Protein AF-A0A6G1E5W6-F1 (afdb_monomer)

Structure (mmCIF, N/CA/C/O backbone):
data_AF-A0A6G1E5W6-F1
#
_entry.id   AF-A0A6G1E5W6-F1
#
loop_
_atom_site.group_PDB
_atom_site.id
_atom_site.type_symbol
_atom_site.label_atom_id
_atom_site.label_alt_id
_atom_site.label_comp_id
_atom_site.label_asym_id
_atom_site.label_entity_id
_atom_site.label_seq_id
_atom_site.pdbx_PDB_ins_code
_atom_site.Cartn_x
_atom_site.Cartn_y
_atom_site.Cartn_z
_atom_site.occupancy
_atom_site.B_iso_or_equiv
_atom_site.auth_seq_id
_atom_site.auth_comp_id
_atom_site.auth_asym_id
_atom_site.auth_atom_id
_atom_site.pdbx_PDB_model_num
ATOM 1 N N . MET A 1 1 ? 37.213 -10.831 -0.999 1.00 47.03 1 MET A N 1
ATOM 2 C CA . MET A 1 1 ? 36.055 -11.569 -0.446 1.00 47.03 1 MET A CA 1
ATOM 3 C C . MET A 1 1 ? 36.102 -12.967 -1.042 1.00 47.03 1 MET A C 1
ATOM 5 O O . MET A 1 1 ? 36.216 -13.057 -2.256 1.00 47.03 1 MET A O 1
ATOM 9 N N . GLY A 1 2 ? 36.181 -14.020 -0.220 1.00 51.06 2 GLY A N 1
ATOM 10 C CA . GLY A 1 2 ? 36.455 -15.394 -0.671 1.00 51.06 2 GLY A CA 1
ATOM 11 C C . GLY A 1 2 ? 35.364 -15.933 -1.596 1.00 51.06 2 GLY A C 1
ATOM 12 O O . GLY A 1 2 ? 34.297 -16.321 -1.132 1.00 51.06 2 GLY A O 1
ATOM 13 N N . GLY A 1 3 ? 35.633 -15.917 -2.902 1.00 59.91 3 GLY A N 1
AT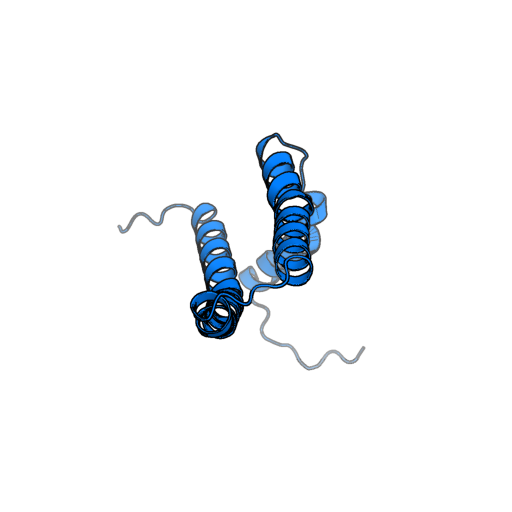OM 14 C CA . GLY A 1 3 ? 34.778 -16.472 -3.946 1.00 59.91 3 GLY A CA 1
ATOM 15 C C . GLY A 1 3 ? 35.066 -17.957 -4.115 1.00 59.91 3 GLY A C 1
ATOM 16 O O . GLY A 1 3 ? 36.067 -18.329 -4.713 1.00 59.91 3 GLY A O 1
ATOM 17 N N . GLY A 1 4 ? 34.218 -18.794 -3.528 1.00 60.62 4 GLY A N 1
ATOM 18 C CA . GLY A 1 4 ? 34.314 -20.254 -3.652 1.00 60.62 4 GLY A CA 1
ATOM 19 C C . GLY A 1 4 ? 33.013 -20.998 -3.345 1.00 60.62 4 GLY A C 1
ATOM 20 O O . GLY A 1 4 ? 32.987 -22.221 -3.367 1.00 60.62 4 GLY A O 1
ATOM 21 N N . MET A 1 5 ? 31.928 -20.273 -3.066 1.00 59.22 5 MET A N 1
ATOM 22 C CA . MET A 1 5 ? 30.576 -20.818 -2.950 1.00 59.22 5 MET A CA 1
ATOM 23 C C . MET A 1 5 ? 29.750 -20.280 -4.117 1.00 59.22 5 MET A C 1
ATOM 25 O O . MET A 1 5 ? 28.953 -19.355 -3.958 1.00 59.22 5 MET A O 1
ATOM 29 N N . GLU A 1 6 ? 29.991 -20.806 -5.316 1.00 67.75 6 GLU A N 1
ATOM 30 C CA . GLU A 1 6 ? 29.179 -20.476 -6.487 1.00 67.75 6 GLU A CA 1
ATOM 31 C C . GLU A 1 6 ? 27.804 -21.135 -6.347 1.00 67.75 6 GLU A C 1
ATOM 33 O O . GLU A 1 6 ? 27.571 -22.281 -6.724 1.00 67.75 6 GLU A O 1
ATOM 38 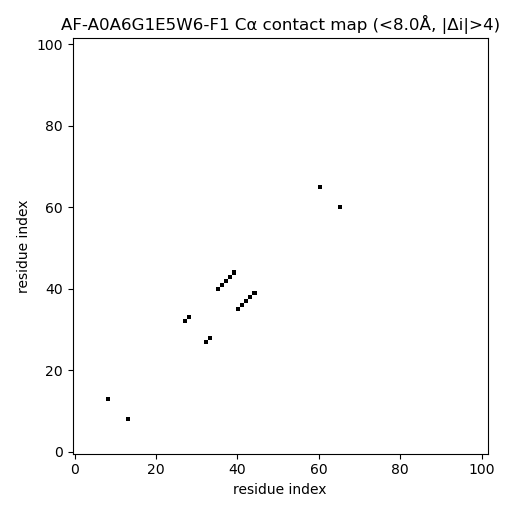N N . VAL A 1 7 ? 26.872 -20.398 -5.748 1.00 72.50 7 VAL A N 1
ATOM 39 C CA . VAL A 1 7 ? 25.446 -20.713 -5.829 1.00 72.50 7 VAL A CA 1
ATOM 40 C C . VAL A 1 7 ? 25.033 -20.579 -7.291 1.00 72.50 7 VAL A C 1
ATOM 42 O O . VAL A 1 7 ? 25.311 -19.551 -7.908 1.00 72.50 7 VAL A O 1
ATOM 45 N N . HIS A 1 8 ? 24.361 -21.596 -7.841 1.00 77.69 8 HIS A N 1
ATOM 46 C CA . HIS A 1 8 ? 23.837 -21.563 -9.208 1.00 77.69 8 HIS A CA 1
ATOM 47 C C . HIS A 1 8 ? 22.955 -20.321 -9.408 1.00 77.69 8 HIS A C 1
ATOM 49 O O . HIS A 1 8 ? 21.824 -20.251 -8.925 1.00 77.69 8 HIS A O 1
ATOM 55 N N . LYS A 1 9 ? 23.491 -19.327 -10.122 1.00 80.00 9 LYS A N 1
ATOM 56 C CA . LYS A 1 9 ? 22.818 -18.060 -10.397 1.00 80.00 9 LYS A CA 1
ATOM 57 C C . LYS A 1 9 ? 21.730 -18.278 -11.440 1.00 80.00 9 LYS A C 1
ATOM 59 O O . LYS A 1 9 ? 22.011 -18.575 -12.599 1.00 80.00 9 LYS A O 1
ATOM 64 N N . ASN A 1 10 ? 20.475 -18.131 -11.030 1.00 86.00 10 ASN A N 1
ATOM 65 C CA . ASN A 1 10 ? 19.357 -18.129 -11.961 1.00 86.00 10 ASN A CA 1
ATOM 66 C C . ASN A 1 10 ? 19.136 -16.702 -12.466 1.00 86.00 10 ASN A C 1
ATOM 68 O O . ASN A 1 10 ? 18.711 -15.837 -11.701 1.00 86.00 10 ASN A O 1
ATOM 72 N N . LYS A 1 11 ? 19.383 -16.484 -13.762 1.00 87.06 11 LYS A N 1
ATOM 73 C CA . LYS A 1 11 ? 19.207 -15.187 -14.430 1.00 87.06 11 LYS A CA 1
ATOM 74 C C . LYS A 1 11 ? 17.849 -14.545 -14.117 1.00 87.06 11 LYS A C 1
ATOM 76 O O . LYS A 1 11 ? 17.800 -13.362 -13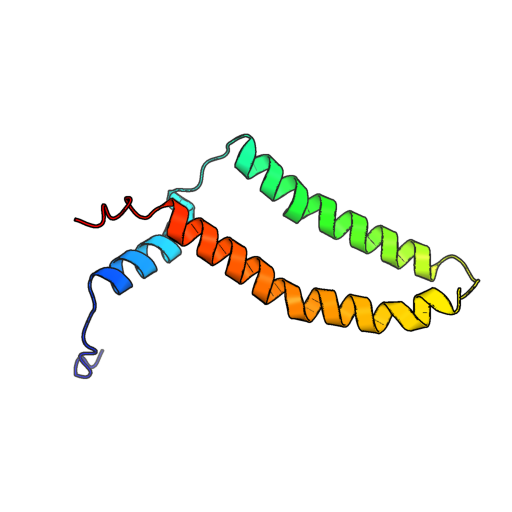.813 1.00 87.06 11 LYS A O 1
ATOM 81 N N . TRP A 1 12 ? 16.771 -15.328 -14.124 1.00 88.12 12 TRP A N 1
ATOM 82 C CA . TRP A 1 12 ? 15.415 -14.825 -13.884 1.00 88.12 12 TRP A CA 1
ATOM 83 C C . TRP A 1 12 ? 15.204 -14.351 -12.442 1.00 88.12 12 TRP A C 1
ATOM 85 O O . TRP A 1 12 ? 14.467 -13.399 -12.211 1.00 88.12 12 TRP A O 1
ATOM 95 N N . ILE A 1 13 ? 15.856 -15.006 -11.476 1.00 85.25 13 ILE A N 1
ATOM 96 C CA . ILE A 1 13 ? 15.763 -14.646 -10.054 1.00 85.25 13 ILE A CA 1
ATOM 97 C C . ILE A 1 13 ? 16.590 -13.394 -9.778 1.00 85.25 13 ILE A C 1
ATOM 99 O O . ILE A 1 13 ? 16.123 -12.505 -9.078 1.00 85.25 13 ILE A O 1
ATOM 103 N N . GLU A 1 14 ? 17.789 -13.306 -10.351 1.00 86.25 14 GLU A N 1
ATOM 104 C CA . GLU A 1 14 ? 18.663 -12.141 -10.190 1.00 86.25 14 GLU A CA 1
ATOM 105 C C . GLU A 1 14 ? 18.053 -10.892 -10.845 1.00 86.25 14 GLU A C 1
ATOM 107 O O . GLU A 1 14 ? 18.041 -9.829 -10.233 1.00 86.25 14 GLU A O 1
ATOM 112 N N . GLU A 1 15 ? 17.462 -11.015 -12.040 1.00 87.81 15 GLU A N 1
ATOM 113 C CA . GLU A 1 15 ? 16.751 -9.910 -12.701 1.00 87.81 15 GLU A CA 1
ATOM 114 C C . GLU A 1 15 ? 15.488 -9.487 -11.935 1.00 87.81 15 GLU A C 1
ATOM 116 O O . GLU A 1 15 ? 15.236 -8.292 -11.781 1.00 87.81 15 GLU A O 1
ATOM 121 N N . TRP A 1 16 ? 14.710 -10.441 -11.410 1.00 88.31 16 TRP A N 1
ATOM 122 C CA . TRP A 1 16 ? 13.540 -10.138 -10.577 1.00 88.31 16 TRP A CA 1
ATOM 123 C C . TRP A 1 16 ? 13.940 -9.468 -9.258 1.00 88.31 16 TRP A C 1
ATOM 125 O O . TRP A 1 16 ? 13.343 -8.459 -8.881 1.00 88.31 16 TRP A O 1
ATOM 135 N N . ASN A 1 17 ? 14.979 -9.970 -8.583 1.00 87.62 17 ASN A N 1
ATOM 136 C CA . ASN A 1 17 ? 15.482 -9.381 -7.345 1.00 87.62 17 ASN A CA 1
ATOM 137 C C . ASN A 1 17 ? 16.022 -7.964 -7.586 1.00 87.62 17 ASN A C 1
ATOM 139 O O . ASN A 1 17 ? 15.630 -7.027 -6.893 1.00 87.62 17 ASN A O 1
ATOM 143 N N . ALA A 1 18 ? 16.820 -7.781 -8.641 1.00 88.25 18 ALA A N 1
ATOM 144 C CA . ALA A 1 18 ? 17.309 -6.468 -9.046 1.00 88.25 18 ALA A CA 1
ATOM 145 C C . ALA A 1 18 ? 16.159 -5.510 -9.401 1.00 88.25 18 ALA A C 1
ATOM 147 O O . ALA A 1 18 ? 16.219 -4.324 -9.078 1.00 88.25 18 ALA A O 1
ATOM 148 N N . GLY A 1 19 ? 15.089 -6.002 -10.032 1.00 87.06 19 GLY A N 1
ATOM 149 C CA . GLY A 1 19 ? 13.888 -5.217 -10.315 1.00 87.06 19 GLY A CA 1
ATOM 150 C C . GLY A 1 19 ? 13.182 -4.728 -9.049 1.00 87.06 19 GLY A C 1
ATOM 151 O O . GLY A 1 19 ? 12.746 -3.580 -9.013 1.00 87.06 19 GLY A O 1
ATOM 152 N N . ARG A 1 20 ? 13.117 -5.562 -8.000 1.00 88.94 20 ARG A N 1
ATOM 153 C CA . ARG A 1 20 ? 12.518 -5.220 -6.697 1.00 88.94 20 ARG A CA 1
ATOM 154 C C . ARG A 1 20 ? 13.322 -4.183 -5.929 1.00 88.94 20 ARG A C 1
ATOM 156 O O . ARG A 1 20 ? 12.744 -3.242 -5.392 1.00 88.94 20 ARG A O 1
ATOM 163 N N . GLU A 1 21 ? 14.636 -4.355 -5.893 1.00 87.62 21 GLU A N 1
ATOM 164 C CA . GLU A 1 21 ? 15.546 -3.428 -5.215 1.00 87.62 21 GLU A CA 1
ATOM 165 C C . GLU A 1 21 ? 15.523 -2.038 -5.870 1.00 87.62 21 GLU A C 1
ATOM 167 O O . GLU A 1 21 ? 15.638 -1.029 -5.185 1.00 87.62 21 GLU A O 1
ATOM 172 N N . ASN A 1 22 ? 15.265 -1.973 -7.179 1.00 89.38 22 ASN A N 1
ATOM 173 C CA . ASN A 1 22 ? 15.252 -0.738 -7.966 1.00 89.38 22 ASN A CA 1
ATOM 174 C C . ASN A 1 22 ? 13.835 -0.211 -8.284 1.00 89.38 22 ASN A C 1
ATOM 176 O O . ASN A 1 22 ? 13.655 0.596 -9.206 1.00 89.38 22 ASN A O 1
ATOM 180 N N . LEU A 1 23 ? 12.804 -0.648 -7.547 1.00 83.81 23 LEU A N 1
ATOM 181 C CA . LEU A 1 23 ? 11.417 -0.192 -7.748 1.00 83.81 23 LEU A CA 1
ATOM 182 C C . LEU A 1 23 ? 11.257 1.323 -7.561 1.00 83.81 23 LEU A C 1
ATOM 184 O O . LEU A 1 23 ? 10.409 1.937 -8.209 1.00 83.81 23 LEU A O 1
ATOM 188 N N . GLU A 1 24 ? 12.091 1.935 -6.721 1.00 83.69 24 GLU A N 1
ATOM 189 C CA . GLU A 1 24 ? 12.093 3.376 -6.458 1.00 83.69 24 GLU A CA 1
ATOM 190 C C . GLU A 1 24 ? 12.386 4.219 -7.705 1.00 83.69 24 GLU A C 1
ATOM 192 O O . GLU A 1 24 ? 11.740 5.245 -7.914 1.00 83.69 24 GLU A O 1
ATOM 197 N N . PHE A 1 25 ? 13.269 3.752 -8.594 1.00 85.56 25 PHE A N 1
ATOM 198 C CA . PHE A 1 25 ? 13.601 4.460 -9.836 1.00 85.56 25 PHE A CA 1
ATOM 199 C C . PHE A 1 25 ? 12.467 4.416 -10.863 1.00 85.56 25 PHE A C 1
ATOM 201 O O . PHE A 1 25 ? 12.351 5.297 -11.713 1.00 85.56 25 PHE A O 1
ATOM 208 N N . ASN A 1 26 ? 11.611 3.397 -10.778 1.00 83.69 26 ASN A N 1
ATOM 209 C CA . ASN A 1 26 ? 10.462 3.219 -11.661 1.00 83.69 26 ASN A CA 1
ATOM 210 C C . ASN A 1 26 ? 9.187 3.874 -11.105 1.00 83.69 26 ASN A C 1
ATOM 212 O O . ASN A 1 26 ? 8.161 3.926 -11.793 1.00 83.69 26 ASN A O 1
ATOM 216 N N . PHE A 1 27 ? 9.224 4.377 -9.869 1.00 88.81 27 PHE A N 1
ATOM 217 C CA . PHE A 1 27 ? 8.066 4.973 -9.227 1.00 88.81 27 PHE A CA 1
ATOM 218 C C . PHE A 1 27 ? 7.674 6.300 -9.886 1.00 88.81 27 PHE A C 1
ATOM 220 O O . PHE A 1 27 ? 8.496 7.179 -10.148 1.00 88.81 27 PHE A O 1
ATOM 227 N N . ARG A 1 28 ? 6.370 6.471 -10.135 1.00 89.06 28 ARG A N 1
ATOM 228 C CA . ARG A 1 28 ? 5.810 7.686 -10.737 1.00 89.06 28 ARG A CA 1
ATOM 229 C C . ARG A 1 28 ? 4.595 8.164 -9.957 1.00 89.06 28 ARG A C 1
ATOM 231 O O . ARG A 1 28 ? 3.705 7.383 -9.606 1.00 89.06 28 ARG A O 1
ATOM 238 N N . TRP A 1 29 ? 4.514 9.476 -9.761 1.00 90.88 29 TRP A N 1
ATOM 239 C CA . TRP A 1 29 ? 3.342 10.131 -9.189 1.00 90.88 29 TRP A CA 1
ATOM 240 C C . TRP A 1 29 ? 2.215 10.179 -10.217 1.00 90.88 29 TRP A C 1
ATOM 242 O O . TRP A 1 29 ? 2.162 11.030 -11.101 1.00 90.88 29 TRP A O 1
ATOM 252 N N . THR A 1 30 ? 1.310 9.216 -10.107 1.00 91.06 30 THR A N 1
ATOM 253 C CA . THR A 1 30 ? 0.100 9.095 -10.914 1.00 91.06 30 THR A CA 1
ATOM 254 C C . THR A 1 30 ? -1.110 9.222 -9.997 1.00 91.06 30 THR A C 1
ATOM 256 O O . THR A 1 30 ? -1.007 9.038 -8.786 1.00 91.06 30 THR A O 1
ATOM 259 N N . ARG A 1 31 ? -2.295 9.491 -10.556 1.00 91.50 31 ARG A N 1
ATOM 260 C CA . ARG A 1 31 ? -3.528 9.575 -9.751 1.00 91.50 31 ARG A CA 1
ATOM 261 C C . ARG A 1 31 ? -3.802 8.279 -8.977 1.00 91.50 31 ARG A C 1
ATOM 263 O O . ARG A 1 31 ? -4.272 8.335 -7.848 1.00 91.50 31 ARG A O 1
ATOM 270 N N . ARG A 1 32 ? -3.462 7.124 -9.565 1.00 88.81 32 ARG A N 1
ATOM 271 C CA . ARG A 1 32 ? -3.599 5.809 -8.926 1.00 88.81 32 ARG A CA 1
ATOM 272 C C . ARG A 1 32 ? -2.609 5.640 -7.771 1.00 88.81 32 ARG A C 1
ATOM 274 O O . ARG A 1 32 ? -3.038 5.274 -6.686 1.00 88.81 32 ARG A O 1
ATOM 281 N N . SER A 1 33 ? -1.321 5.935 -7.970 1.00 88.50 33 SER A N 1
ATOM 282 C CA . SER A 1 33 ? -0.327 5.797 -6.893 1.00 88.50 33 SER A CA 1
ATOM 283 C C . SER A 1 33 ? -0.575 6.785 -5.753 1.00 88.50 33 SER A C 1
ATOM 285 O O . SER A 1 33 ? -0.483 6.405 -4.592 1.00 88.50 33 SER A O 1
ATOM 287 N N . LEU A 1 34 ? -1.001 8.012 -6.062 1.00 92.94 34 LEU A N 1
ATOM 288 C CA . LEU A 1 34 ? -1.382 8.998 -5.050 1.00 92.94 34 LEU A CA 1
ATOM 289 C C . LEU A 1 34 ? -2.610 8.544 -4.246 1.00 92.94 34 LEU A C 1
ATOM 291 O O . LEU A 1 34 ? -2.611 8.673 -3.025 1.00 92.94 34 LEU A O 1
ATOM 295 N N . ALA A 1 35 ? -3.620 7.951 -4.892 1.00 92.81 35 ALA A N 1
ATOM 296 C CA . ALA A 1 35 ? -4.776 7.384 -4.194 1.00 92.81 35 ALA A CA 1
ATOM 297 C C . ALA A 1 35 ? -4.384 6.234 -3.251 1.00 92.81 35 ALA A C 1
ATOM 299 O O . ALA A 1 35 ? -4.861 6.191 -2.120 1.00 92.81 35 ALA A O 1
ATOM 300 N N . VAL A 1 36 ? -3.485 5.340 -3.680 1.00 91.62 36 VAL A N 1
ATOM 301 C CA . VAL A 1 36 ? -2.988 4.232 -2.843 1.00 91.62 36 VAL A CA 1
ATOM 302 C C . VAL A 1 36 ? -2.213 4.768 -1.636 1.00 91.62 36 VAL A C 1
ATOM 304 O O . VAL A 1 36 ? -2.496 4.372 -0.506 1.00 91.62 36 VAL A O 1
ATOM 307 N N . VAL A 1 37 ? -1.297 5.717 -1.851 1.00 93.12 37 VAL A N 1
ATOM 308 C CA . VAL A 1 37 ? -0.526 6.351 -0.769 1.00 93.12 37 VAL A CA 1
ATOM 309 C C . VAL A 1 37 ? -1.440 7.118 0.190 1.00 93.12 37 VAL A C 1
ATOM 311 O O . VAL A 1 37 ? -1.278 7.011 1.400 1.00 93.12 37 VAL A O 1
ATOM 314 N N . GLY A 1 38 ? -2.435 7.851 -0.311 1.00 93.44 38 GLY A N 1
ATOM 315 C CA . GLY A 1 38 ? -3.383 8.583 0.531 1.00 93.44 38 GLY A CA 1
ATOM 316 C C . GLY A 1 38 ? -4.290 7.663 1.351 1.00 93.44 38 GLY A C 1
ATOM 317 O O . GLY A 1 38 ? -4.510 7.904 2.538 1.00 93.44 38 GLY A O 1
ATOM 318 N N . LEU A 1 39 ? -4.786 6.581 0.748 1.00 93.69 39 LEU A N 1
ATOM 319 C CA . LEU A 1 39 ? -5.661 5.628 1.425 1.00 93.69 39 LEU A CA 1
ATOM 320 C C . LEU A 1 39 ? -4.905 4.846 2.506 1.00 93.69 39 LEU A C 1
ATOM 322 O O . LEU A 1 39 ? -5.317 4.845 3.664 1.00 93.69 39 LEU A O 1
ATOM 326 N N . PHE A 1 40 ? -3.788 4.212 2.150 1.00 94.94 40 PHE A N 1
ATOM 327 C CA . PHE A 1 40 ? -3.062 3.338 3.073 1.00 94.94 40 PHE A CA 1
ATOM 328 C C . PHE A 1 40 ? -2.064 4.083 3.963 1.00 94.94 40 PHE A C 1
ATOM 330 O O . PHE A 1 40 ? -1.879 3.696 5.112 1.00 94.94 40 PHE A O 1
ATOM 337 N N . GLY A 1 41 ? -1.454 5.162 3.474 1.00 90.56 41 GLY A N 1
ATOM 338 C CA . GLY A 1 41 ? -0.480 5.950 4.233 1.00 90.56 41 GLY A CA 1
ATOM 339 C C . GLY A 1 41 ? -1.105 6.942 5.215 1.00 90.56 41 GLY A C 1
ATOM 340 O O . GLY A 1 41 ? -0.484 7.250 6.227 1.00 90.56 41 GLY A O 1
ATOM 341 N N . LEU A 1 42 ? -2.327 7.430 4.955 1.00 92.94 42 LEU A N 1
ATOM 342 C CA . LEU A 1 42 ? -2.994 8.421 5.813 1.00 92.94 42 LEU A CA 1
ATOM 343 C C . LEU A 1 42 ? -4.371 7.969 6.299 1.00 92.94 42 LEU A C 1
ATOM 345 O O . LEU A 1 42 ? -4.616 7.942 7.506 1.00 92.94 42 LEU A O 1
ATOM 349 N N . ALA A 1 43 ? -5.283 7.622 5.389 1.00 92.44 43 ALA A N 1
ATOM 350 C CA . ALA A 1 43 ? -6.679 7.407 5.761 1.00 92.44 43 ALA A CA 1
ATOM 351 C C . ALA A 1 43 ? -6.858 6.209 6.708 1.00 92.44 43 ALA A C 1
ATOM 353 O O . ALA A 1 43 ? -7.519 6.347 7.738 1.00 92.44 43 ALA A O 1
ATOM 354 N N . VAL A 1 44 ? -6.239 5.061 6.410 1.00 94.56 44 VAL A N 1
ATOM 355 C CA . VAL A 1 44 ? -6.335 3.852 7.246 1.00 94.56 44 VAL A CA 1
ATOM 356 C C . VAL A 1 44 ? -5.781 4.089 8.663 1.00 94.56 44 VAL A C 1
ATOM 358 O O . VAL A 1 44 ? -6.545 3.888 9.610 1.00 94.56 44 VAL A O 1
ATOM 361 N N . PRO A 1 45 ? -4.539 4.579 8.868 1.00 92.06 45 PRO A N 1
ATOM 362 C CA . PRO A 1 45 ? -4.017 4.835 10.214 1.00 92.06 45 PRO A CA 1
ATOM 363 C C . PRO A 1 45 ? -4.873 5.805 11.039 1.00 92.06 45 PRO A C 1
ATOM 365 O O . PRO A 1 45 ? -5.120 5.564 12.221 1.00 92.06 45 PRO A O 1
ATOM 368 N N . ILE A 1 46 ? -5.376 6.880 10.420 1.00 93.88 46 ILE A N 1
ATOM 369 C CA . ILE A 1 46 ? -6.201 7.883 11.110 1.00 93.88 46 ILE A CA 1
ATOM 370 C C . ILE A 1 46 ? -7.554 7.293 11.517 1.00 93.88 46 ILE A C 1
ATOM 372 O O . ILE A 1 46 ? -8.019 7.530 12.634 1.00 93.88 46 ILE A O 1
ATOM 376 N N . LEU A 1 47 ? -8.200 6.530 10.631 1.00 92.19 47 LEU A N 1
ATOM 377 C CA . LEU A 1 47 ? -9.480 5.889 10.931 1.00 92.19 47 LEU A CA 1
ATOM 378 C C . LEU A 1 47 ? -9.339 4.848 12.041 1.00 92.19 47 LEU A C 1
ATOM 380 O O . LEU A 1 47 ? -10.160 4.839 12.956 1.00 92.19 47 LEU A O 1
ATOM 384 N N . VAL A 1 48 ? -8.281 4.034 12.002 1.00 92.88 48 VAL A N 1
ATOM 385 C CA . VAL A 1 48 ? -7.976 3.052 13.051 1.00 92.88 48 VAL A CA 1
ATOM 386 C C . VAL A 1 48 ? -7.760 3.753 14.389 1.00 92.88 48 VAL A C 1
ATOM 388 O O . VAL A 1 48 ? -8.422 3.411 15.367 1.00 92.88 48 VAL A O 1
ATOM 391 N N . TYR A 1 49 ? -6.916 4.788 14.433 1.00 90.31 49 TYR A N 1
ATOM 392 C CA . TYR A 1 49 ? -6.673 5.547 15.660 1.00 90.31 49 TYR A CA 1
ATOM 393 C C . TYR A 1 49 ? -7.960 6.164 16.219 1.00 90.31 49 TYR A C 1
ATOM 395 O O . TYR A 1 49 ? -8.274 5.997 17.396 1.00 90.31 49 TYR A O 1
ATOM 403 N N . LYS A 1 50 ? -8.754 6.836 15.375 1.00 86.38 50 LYS A N 1
ATOM 404 C CA . LYS A 1 50 ? -10.016 7.448 15.812 1.00 86.38 50 LYS A CA 1
ATOM 405 C C . LYS A 1 50 ? -11.040 6.412 16.268 1.00 86.38 50 LYS A C 1
ATOM 407 O O . LYS A 1 50 ? -11.800 6.715 17.182 1.00 86.38 50 LYS A O 1
ATOM 412 N N . GLY A 1 51 ? -11.082 5.233 15.647 1.00 85.31 51 GLY A N 1
ATOM 413 C CA . GLY A 1 51 ? -11.935 4.125 16.077 1.00 85.31 51 GLY A CA 1
ATOM 414 C C . GLY A 1 51 ? -11.553 3.639 17.472 1.00 85.31 51 GLY A C 1
ATOM 415 O O . GLY A 1 51 ? -12.398 3.603 18.360 1.00 85.31 51 GLY A O 1
ATOM 416 N N . ILE A 1 52 ? -10.262 3.383 17.684 1.00 86.56 52 ILE A N 1
ATOM 417 C CA . ILE A 1 52 ? -9.719 2.923 18.964 1.00 86.56 52 ILE A CA 1
ATOM 418 C C . ILE A 1 52 ? -9.953 3.955 20.077 1.00 86.56 52 ILE A C 1
ATOM 420 O O . ILE A 1 52 ? -10.475 3.624 21.135 1.00 86.56 52 ILE A O 1
ATOM 424 N N . VAL A 1 53 ? -9.606 5.225 19.854 1.00 83.88 53 VAL A N 1
ATOM 425 C CA . VAL A 1 53 ? -9.752 6.264 20.890 1.00 83.88 53 VAL A CA 1
ATOM 426 C C . VAL A 1 53 ? -11.216 6.502 21.255 1.00 83.88 53 VAL A C 1
ATOM 428 O O . VAL A 1 53 ? -11.527 6.700 22.426 1.00 83.88 53 VAL A O 1
ATOM 431 N N . ARG A 1 54 ? -12.129 6.467 20.277 1.00 76.81 54 ARG A N 1
ATOM 432 C CA . ARG A 1 54 ? -13.569 6.587 20.551 1.00 76.81 54 ARG A CA 1
ATOM 433 C C . ARG A 1 54 ? -14.091 5.428 21.396 1.00 76.81 54 ARG A C 1
ATOM 435 O O . ARG A 1 54 ? -14.899 5.680 22.282 1.00 76.81 54 ARG A O 1
ATOM 442 N N . GLU A 1 55 ? -13.602 4.213 21.155 1.00 67.94 55 GLU A N 1
ATOM 443 C CA . GLU A 1 55 ? -13.937 3.032 21.960 1.00 67.94 55 GLU A CA 1
ATOM 444 C C . GLU A 1 55 ? -13.474 3.187 23.418 1.00 67.94 55 GLU A C 1
ATOM 446 O O . GLU A 1 55 ? -14.196 2.832 24.341 1.00 67.94 55 GLU A O 1
ATOM 451 N N . PHE A 1 56 ? -12.299 3.780 23.650 1.00 68.25 56 PHE A N 1
ATOM 452 C CA . PHE A 1 56 ? -11.752 3.934 25.003 1.00 68.25 56 PHE A CA 1
ATOM 453 C C . PHE A 1 56 ? -12.321 5.116 25.812 1.00 68.25 56 PHE A C 1
ATOM 455 O O . PHE A 1 56 ? -12.162 5.137 27.031 1.00 68.25 56 PHE A O 1
ATOM 462 N N . VAL A 1 57 ? -12.966 6.103 25.177 1.00 66.88 57 VAL A N 1
ATOM 463 C CA . VAL A 1 57 ? -13.448 7.335 25.845 1.00 66.88 57 VAL A CA 1
ATOM 464 C C . VAL A 1 57 ? -14.935 7.277 26.240 1.00 66.88 57 VAL A C 1
ATOM 466 O O . VAL A 1 57 ? -15.360 8.051 27.096 1.00 66.88 57 VAL A O 1
ATOM 469 N N . ILE A 1 58 ? -15.736 6.357 25.685 1.00 57.06 58 ILE A N 1
ATOM 470 C CA . ILE A 1 58 ? -17.147 6.176 26.074 1.00 57.06 58 ILE A CA 1
ATOM 471 C C . ILE A 1 58 ? -17.245 5.048 27.122 1.00 57.06 58 ILE A C 1
ATOM 473 O O . ILE A 1 58 ? -17.007 3.888 26.785 1.00 57.06 58 ILE A O 1
ATOM 477 N N . PRO A 1 59 ? -17.620 5.329 28.387 1.00 57.84 59 PRO A N 1
ATOM 478 C CA . PRO A 1 59 ? -17.715 4.317 29.430 1.00 57.84 59 PRO A CA 1
ATOM 479 C C . PRO A 1 59 ? -19.062 3.589 29.335 1.00 57.84 59 PRO A C 1
ATOM 481 O O . PRO A 1 59 ? -19.965 3.801 30.137 1.00 57.84 59 PRO A O 1
ATOM 484 N N . SER A 1 60 ? -19.216 2.709 28.354 1.00 57.81 60 SER A N 1
ATOM 485 C CA . SER A 1 60 ? -20.170 1.606 28.464 1.00 57.81 60 SER A CA 1
ATOM 486 C C . SER A 1 60 ? -19.621 0.432 27.661 1.00 57.81 60 SER A C 1
ATOM 488 O O . SER A 1 60 ? -19.696 0.463 26.431 1.00 57.81 60 SER A O 1
ATOM 490 N N . PRO A 1 61 ? -19.031 -0.586 28.312 1.00 59.34 61 PRO A N 1
ATOM 491 C CA . PRO A 1 61 ? -18.515 -1.737 27.595 1.00 59.34 61 PRO A CA 1
ATOM 492 C C . PRO A 1 61 ? -19.702 -2.489 26.997 1.00 59.34 61 PRO A C 1
ATOM 494 O O . PRO A 1 61 ? -20.451 -3.157 27.708 1.00 59.34 61 PRO A O 1
ATOM 497 N N . ASN A 1 62 ? -19.887 -2.380 25.682 1.00 63.28 62 ASN A N 1
ATOM 498 C CA . ASN A 1 62 ? -20.784 -3.271 24.963 1.00 63.28 62 ASN A CA 1
ATOM 499 C C . ASN A 1 62 ? -20.153 -4.676 25.004 1.00 63.28 62 ASN A C 1
ATOM 501 O O . ASN A 1 62 ? -19.090 -4.877 24.410 1.00 63.28 62 ASN A O 1
ATOM 505 N N . PRO A 1 63 ? -20.771 -5.675 25.664 1.00 58.88 63 PRO A N 1
ATOM 506 C CA . PRO A 1 63 ? -20.154 -6.991 25.868 1.00 58.88 63 PRO A CA 1
ATOM 507 C C . PRO A 1 63 ? -19.879 -7.738 24.550 1.00 58.88 63 PRO A C 1
ATOM 509 O O . PRO A 1 63 ? -18.977 -8.569 24.480 1.00 58.88 63 PRO A O 1
ATOM 512 N N . LEU A 1 64 ? -20.596 -7.393 23.477 1.00 61.16 64 LEU A N 1
ATOM 513 C CA . LEU A 1 64 ? -20.357 -7.907 22.126 1.00 61.16 64 LEU A CA 1
ATOM 514 C C . LEU A 1 64 ? -19.038 -7.409 21.511 1.00 61.16 64 LEU A C 1
ATOM 516 O O . LEU A 1 64 ? -18.417 -8.140 20.747 1.00 61.16 64 LEU A O 1
ATOM 520 N N . PHE A 1 65 ? -18.571 -6.203 21.845 1.00 57.38 65 PHE A N 1
ATOM 521 C CA . PHE A 1 65 ? -17.365 -5.629 21.238 1.00 57.38 65 PHE A CA 1
ATOM 522 C C . PHE A 1 65 ? -16.081 -6.200 21.861 1.00 57.38 65 PHE A C 1
ATOM 524 O O . PHE A 1 65 ? -15.130 -6.503 21.144 1.00 57.38 65 PHE A O 1
ATOM 531 N N . ILE A 1 66 ? -16.087 -6.468 23.174 1.00 57.88 66 ILE A N 1
ATOM 532 C CA . ILE A 1 66 ? -14.974 -7.118 23.894 1.00 57.88 66 ILE A CA 1
ATOM 533 C C . ILE A 1 66 ? -14.814 -8.587 23.470 1.00 57.88 66 ILE A C 1
ATOM 535 O O . ILE A 1 66 ? -13.695 -9.087 23.399 1.00 57.88 66 ILE A O 1
ATOM 539 N N . ALA A 1 67 ? -15.911 -9.274 23.135 1.00 60.62 67 ALA A N 1
ATOM 540 C CA . ALA A 1 67 ? -15.864 -10.655 22.652 1.00 60.62 67 ALA A CA 1
ATOM 541 C C . ALA A 1 67 ? -15.383 -10.769 21.190 1.00 60.62 67 ALA A C 1
ATOM 543 O O . ALA A 1 67 ? -14.706 -11.735 20.837 1.00 60.62 67 ALA A O 1
ATOM 544 N N . VAL A 1 68 ? -15.708 -9.787 20.339 1.00 59.88 68 VAL A N 1
ATOM 545 C CA . VAL A 1 68 ? -15.370 -9.805 18.903 1.00 59.88 68 VAL A CA 1
ATOM 546 C C . VAL A 1 68 ? -14.004 -9.170 18.620 1.00 59.88 68 VAL A C 1
ATOM 548 O O . VAL A 1 68 ? -13.322 -9.604 17.697 1.00 59.88 68 VAL A O 1
ATOM 551 N N . SER A 1 69 ? -13.560 -8.203 19.428 1.00 66.06 69 SER A N 1
ATOM 552 C CA . SER A 1 69 ? -12.279 -7.490 19.276 1.00 66.06 69 SER A CA 1
ATOM 553 C C . SER A 1 69 ? -11.057 -8.419 19.145 1.00 66.06 69 SER A C 1
ATOM 555 O O . SER A 1 69 ? -10.320 -8.276 18.167 1.00 66.06 69 SER A O 1
ATOM 557 N N . PRO A 1 70 ? -10.853 -9.429 20.016 1.00 73.69 70 PRO A N 1
ATOM 558 C CA . PRO A 1 70 ? -9.706 -10.326 19.907 1.00 73.69 70 PRO A CA 1
ATOM 559 C C . PRO A 1 70 ? -9.749 -11.154 18.624 1.00 73.69 70 PRO A C 1
ATOM 561 O O . PRO A 1 70 ? -8.737 -11.279 17.945 1.00 73.69 70 PRO A O 1
ATOM 564 N N . TRP A 1 71 ? -10.924 -11.664 18.245 1.00 67.31 71 TRP A N 1
ATOM 565 C CA . TRP A 1 71 ? -11.104 -12.445 17.021 1.00 67.31 71 TRP A CA 1
ATOM 566 C C . TRP A 1 71 ? -10.950 -11.598 15.761 1.00 67.31 71 TRP A C 1
ATOM 568 O O . TRP A 1 71 ? -10.354 -12.058 14.798 1.00 67.31 71 TRP A O 1
ATOM 578 N N . LEU A 1 72 ? -11.422 -10.353 15.763 1.00 65.75 72 LEU A N 1
ATOM 579 C CA . LEU A 1 72 ? -11.297 -9.441 14.630 1.00 65.75 72 LEU A CA 1
ATOM 580 C C . LEU A 1 72 ? -9.850 -8.968 14.449 1.00 65.75 72 LEU A C 1
ATOM 582 O O . LEU A 1 72 ? -9.368 -8.909 13.322 1.00 65.75 72 LEU A O 1
ATOM 586 N N . ILE A 1 73 ? -9.130 -8.704 15.544 1.00 69.25 73 ILE A N 1
ATOM 587 C CA . ILE A 1 73 ? -7.693 -8.402 15.520 1.00 69.25 73 ILE A CA 1
ATOM 588 C C . ILE A 1 73 ? -6.903 -9.626 15.045 1.00 69.25 73 ILE A C 1
ATOM 590 O O . ILE A 1 73 ? -6.011 -9.489 14.214 1.00 69.25 73 ILE A O 1
ATOM 594 N N . LEU A 1 74 ? -7.247 -10.830 15.500 1.00 66.94 74 LEU A N 1
ATOM 595 C CA . LEU A 1 74 ? -6.582 -12.071 15.096 1.00 66.94 74 LEU A CA 1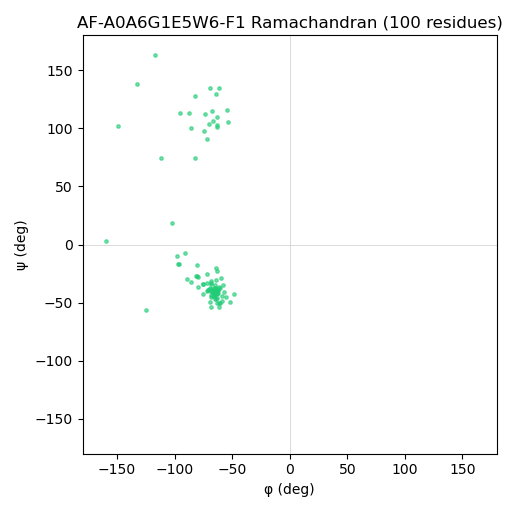
ATOM 596 C C . LEU A 1 74 ? -6.877 -12.404 13.620 1.00 66.94 74 LEU A C 1
ATOM 598 O O . LEU A 1 74 ? -5.965 -12.725 12.868 1.00 66.94 74 LEU A O 1
ATOM 602 N N . VAL A 1 75 ? -8.107 -12.193 13.145 1.00 70.12 75 VAL A N 1
ATOM 603 C CA . VAL A 1 75 ? -8.481 -12.341 11.728 1.00 70.12 75 VAL A CA 1
ATOM 604 C C . VAL A 1 75 ? -7.795 -11.287 10.857 1.00 70.12 75 VAL A C 1
ATOM 606 O O . VAL A 1 75 ? -7.263 -11.635 9.805 1.00 70.12 75 VAL A O 1
ATOM 609 N N . LEU A 1 76 ? -7.750 -10.020 11.274 1.00 64.94 76 LEU A N 1
ATOM 610 C CA . LEU A 1 76 ? -7.075 -8.966 10.514 1.00 64.94 76 LEU A CA 1
ATOM 611 C C . LEU A 1 76 ? -5.557 -9.163 10.491 1.00 64.94 76 LEU A C 1
ATOM 613 O O . LEU A 1 76 ? -4.959 -8.987 9.439 1.00 64.94 76 LEU A O 1
ATOM 617 N N . THR A 1 77 ? -4.932 -9.575 11.596 1.00 69.81 77 THR A N 1
ATOM 618 C CA . THR A 1 77 ? -3.473 -9.796 11.667 1.00 69.81 77 THR A CA 1
ATOM 619 C C . THR A 1 77 ? -3.028 -11.083 10.974 1.00 69.81 77 THR A C 1
ATOM 621 O O . THR A 1 77 ? -1.964 -11.090 10.361 1.00 69.81 77 THR A O 1
ATOM 624 N N . MET A 1 78 ? -3.838 -12.148 10.996 1.00 69.62 78 MET A N 1
ATOM 625 C CA . MET A 1 78 ? -3.517 -13.400 10.300 1.00 69.62 78 MET A CA 1
ATOM 626 C C . MET A 1 78 ? -3.820 -13.358 8.798 1.00 69.62 78 MET A C 1
ATOM 628 O O . MET A 1 78 ? -3.144 -14.044 8.036 1.00 69.62 78 MET A O 1
ATOM 632 N N . ASN A 1 79 ? -4.787 -12.547 8.348 1.00 67.62 79 ASN A N 1
ATOM 633 C CA . ASN A 1 79 ? -5.126 -12.447 6.923 1.00 67.62 79 ASN A CA 1
ATOM 634 C C . ASN A 1 79 ? -4.447 -11.277 6.201 1.00 67.62 79 ASN A C 1
ATOM 636 O O . ASN A 1 79 ? -4.365 -11.321 4.977 1.00 67.62 79 ASN A O 1
ATOM 640 N N . LEU A 1 80 ? -3.906 -10.267 6.897 1.00 71.50 80 LEU A N 1
ATOM 641 C CA . LEU A 1 80 ? -3.135 -9.194 6.246 1.00 71.50 80 LEU A CA 1
ATOM 642 C C . LEU A 1 80 ? -1.963 -9.730 5.405 1.00 71.50 80 LEU A C 1
ATOM 644 O O . LEU A 1 80 ? -1.836 -9.303 4.260 1.00 71.50 80 LEU A O 1
ATOM 648 N N . PRO A 1 81 ? -1.146 -10.686 5.893 1.00 73.94 81 PRO A N 1
ATOM 649 C CA . PRO A 1 81 ? -0.061 -11.255 5.102 1.00 73.94 81 PRO A CA 1
ATOM 650 C C . PRO A 1 81 ? -0.585 -12.015 3.885 1.00 73.94 81 PRO A C 1
ATOM 652 O O . PRO A 1 81 ? 0.005 -11.913 2.820 1.00 73.94 81 PRO A O 1
ATOM 655 N N . VAL A 1 82 ? -1.708 -12.729 4.014 1.00 73.31 82 VAL A N 1
ATOM 656 C CA . VAL A 1 82 ? -2.321 -13.501 2.920 1.00 73.31 82 VAL A CA 1
ATOM 657 C C . VAL A 1 82 ? -2.931 -12.584 1.865 1.00 73.31 82 VAL A C 1
ATOM 659 O O . VAL A 1 82 ? -2.797 -12.856 0.680 1.00 73.31 82 VAL A O 1
ATOM 662 N N . LEU A 1 83 ? -3.558 -11.480 2.267 1.00 72.50 83 LEU A N 1
ATOM 663 C CA . LEU A 1 83 ? -4.118 -10.488 1.350 1.00 72.50 83 LEU A CA 1
ATOM 664 C C . LEU A 1 83 ? -3.020 -9.682 0.652 1.00 72.50 83 LEU A C 1
ATOM 666 O O . LEU A 1 83 ? -3.112 -9.442 -0.548 1.00 72.50 83 LEU A O 1
ATOM 670 N N . VAL A 1 84 ? -1.955 -9.322 1.375 1.00 76.44 84 VAL A N 1
ATOM 671 C CA . VAL A 1 84 ? -0.755 -8.708 0.788 1.00 76.44 84 VAL A CA 1
ATOM 672 C C . VAL A 1 84 ? -0.061 -9.687 -0.156 1.00 76.44 84 VAL A C 1
ATOM 674 O O . VAL A 1 84 ? 0.363 -9.289 -1.233 1.00 76.44 84 VAL A O 1
ATOM 677 N N . TRP A 1 85 ? 0.010 -10.970 0.198 1.00 70.69 85 TRP A N 1
ATOM 678 C CA . TRP A 1 85 ? 0.575 -12.017 -0.650 1.00 70.69 85 TRP A CA 1
ATOM 679 C C . TRP A 1 85 ? -0.298 -12.299 -1.879 1.00 70.69 85 TRP A C 1
ATOM 681 O O . TRP A 1 85 ? 0.228 -12.446 -2.972 1.00 70.69 85 TRP A O 1
ATOM 691 N N . LEU A 1 86 ? -1.626 -12.286 -1.752 1.00 69.19 86 LEU A N 1
ATOM 692 C CA . LEU A 1 86 ? -2.557 -12.400 -2.879 1.00 69.19 86 LEU A CA 1
ATOM 693 C C . LEU A 1 86 ? -2.456 -11.206 -3.823 1.00 69.19 86 LEU A C 1
ATOM 695 O O . LEU A 1 86 ? -2.424 -11.397 -5.035 1.00 69.19 86 LEU A O 1
ATOM 699 N N . GLN A 1 87 ? -2.372 -9.990 -3.281 1.00 73.50 87 GLN A N 1
ATOM 700 C CA . GLN A 1 87 ? -2.137 -8.798 -4.089 1.00 73.50 87 GLN A CA 1
ATOM 701 C C . GLN A 1 87 ? -0.776 -8.885 -4.779 1.00 73.50 87 GLN A C 1
ATOM 703 O O . GLN A 1 87 ? -0.676 -8.628 -5.973 1.00 73.50 87 GLN A O 1
ATOM 708 N N . HIS A 1 88 ? 0.247 -9.341 -4.055 1.00 71.25 88 HIS A N 1
ATOM 709 C CA . HIS A 1 88 ? 1.563 -9.560 -4.625 1.00 71.25 88 HIS A CA 1
ATOM 710 C C . HIS A 1 88 ? 1.518 -10.572 -5.782 1.00 71.25 88 HIS A C 1
ATOM 712 O O . HIS A 1 88 ? 2.079 -10.283 -6.833 1.00 71.25 88 HIS A O 1
ATOM 718 N N . MET A 1 89 ? 0.794 -11.690 -5.638 1.00 71.12 89 MET A N 1
ATOM 719 C CA . MET A 1 89 ? 0.602 -12.691 -6.699 1.00 71.12 89 MET A CA 1
ATOM 720 C C . MET A 1 89 ? -0.190 -12.132 -7.895 1.00 71.12 89 MET A C 1
ATOM 722 O O . MET A 1 89 ? 0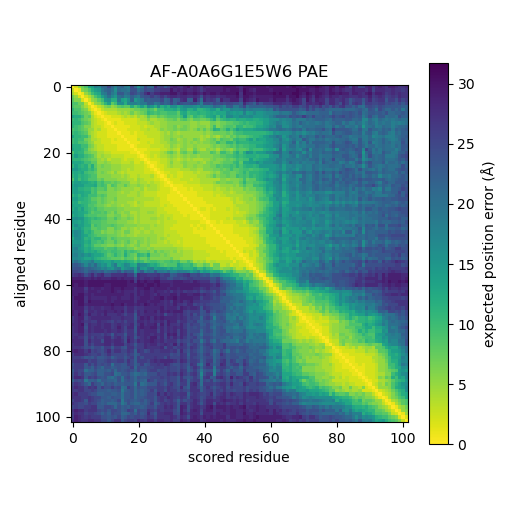.162 -12.395 -9.041 1.00 71.12 89 MET A O 1
ATOM 726 N N . GLN A 1 90 ? -1.220 -11.311 -7.656 1.00 65.50 90 GLN A N 1
ATOM 727 C CA . GLN A 1 90 ? -1.972 -10.622 -8.716 1.00 65.50 90 GLN A CA 1
ATOM 728 C C . GLN A 1 90 ? -1.088 -9.648 -9.507 1.00 65.50 90 GLN A C 1
ATOM 730 O O . GLN A 1 90 ? -1.194 -9.573 -10.732 1.00 65.50 90 GLN A O 1
ATOM 735 N N . ASP A 1 91 ? -0.200 -8.931 -8.820 1.00 68.25 91 ASP A N 1
ATOM 736 C CA . ASP A 1 91 ? 0.733 -7.996 -9.444 1.00 68.25 91 ASP A CA 1
ATOM 737 C C . ASP A 1 91 ? 1.837 -8.738 -10.230 1.00 68.25 91 ASP A C 1
ATOM 739 O O . ASP A 1 91 ? 2.259 -8.265 -11.287 1.00 68.25 91 ASP A O 1
ATOM 743 N N . GLU A 1 92 ? 2.261 -9.928 -9.776 1.00 63.97 92 GLU A N 1
ATOM 744 C CA . GLU A 1 92 ? 3.186 -10.801 -10.518 1.00 63.97 92 GLU A CA 1
ATOM 745 C C . GLU A 1 92 ? 2.566 -11.354 -11.813 1.00 63.97 92 GLU A C 1
ATOM 747 O O . GLU A 1 92 ? 3.243 -11.452 -12.841 1.00 63.97 92 GLU A O 1
ATOM 752 N N . ASP A 1 93 ? 1.276 -11.698 -11.792 1.00 61.06 93 ASP A N 1
ATOM 753 C CA . ASP A 1 93 ? 0.580 -12.258 -12.953 1.00 61.06 93 ASP A CA 1
ATOM 754 C C . ASP A 1 93 ? 0.120 -11.187 -13.954 1.00 61.06 93 ASP A C 1
ATOM 756 O O . ASP A 1 93 ? 0.078 -11.453 -15.157 1.00 61.06 93 ASP A O 1
ATOM 760 N N . ALA A 1 94 ? -0.125 -9.951 -13.507 1.00 63.50 94 ALA A N 1
ATOM 761 C CA . ALA A 1 94 ? -0.427 -8.818 -14.386 1.00 63.50 94 ALA A CA 1
ATOM 762 C C . ALA A 1 94 ? 0.744 -8.432 -15.319 1.00 63.50 94 ALA A C 1
ATOM 764 O O . ALA A 1 94 ? 0.524 -7.776 -16.340 1.00 63.50 94 ALA A O 1
ATOM 765 N N . GLY A 1 95 ? 1.977 -8.836 -14.984 1.00 63.59 95 GLY A N 1
ATOM 766 C CA . GLY A 1 95 ? 3.189 -8.584 -15.772 1.00 63.59 95 GLY A CA 1
ATOM 767 C C . GLY A 1 95 ? 3.639 -9.740 -16.674 1.00 63.59 95 GLY A C 1
ATOM 768 O O . GLY A 1 95 ? 4.537 -9.548 -17.497 1.00 63.59 95 GLY A O 1
ATOM 769 N N . ARG A 1 96 ? 3.048 -10.940 -16.557 1.00 58.97 96 ARG A N 1
ATOM 770 C CA . ARG A 1 96 ? 3.424 -12.083 -17.403 1.00 58.97 96 ARG A CA 1
ATOM 771 C C . ARG A 1 96 ? 2.707 -12.014 -18.761 1.00 58.97 96 ARG A C 1
ATOM 773 O O . ARG A 1 96 ? 1.481 -11.927 -18.793 1.00 58.97 96 ARG A O 1
ATOM 780 N N . PRO A 1 97 ? 3.416 -12.108 -19.905 1.00 60.22 97 PRO A N 1
ATOM 781 C CA . PRO A 1 97 ? 2.754 -12.234 -21.200 1.00 60.22 97 PRO A CA 1
ATOM 782 C C . PRO A 1 97 ? 1.930 -1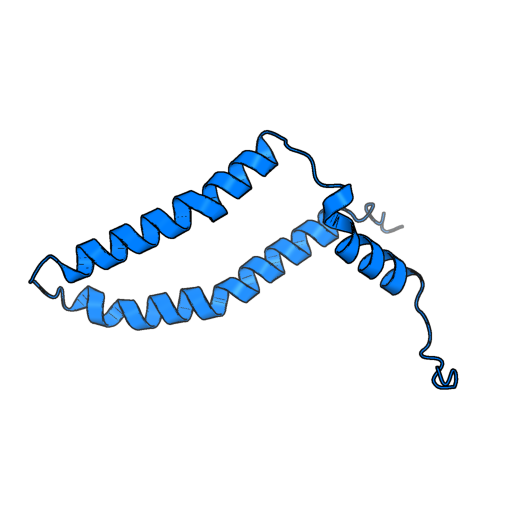3.529 -21.233 1.00 60.22 97 PRO A C 1
ATOM 784 O O . PRO A 1 97 ? 2.409 -14.585 -20.816 1.00 60.22 97 PRO A O 1
ATOM 787 N N . TYR A 1 98 ? 0.690 -13.448 -21.726 1.00 58.34 98 TYR A N 1
ATOM 788 C CA . TYR A 1 98 ? -0.240 -14.580 -21.774 1.00 58.34 98 TYR A CA 1
ATOM 789 C C . TYR A 1 98 ? 0.411 -15.757 -22.507 1.00 58.34 98 TYR A C 1
ATOM 791 O O . TYR A 1 98 ? 0.708 -15.673 -23.705 1.00 58.34 98 TYR A O 1
ATOM 799 N N . ARG A 1 99 ? 0.627 -16.871 -21.802 1.00 59.75 99 ARG A N 1
ATOM 800 C CA . ARG A 1 99 ? 1.061 -18.113 -22.440 1.00 59.75 99 ARG A CA 1
ATOM 801 C C . ARG A 1 99 ? -0.125 -18.630 -23.246 1.00 59.75 99 ARG A C 1
ATOM 803 O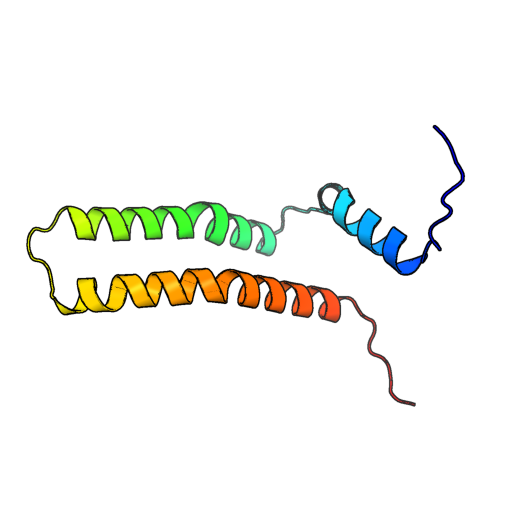 O . ARG A 1 99 ? -1.092 -19.132 -22.682 1.00 59.75 99 ARG A O 1
ATOM 810 N N . LYS A 1 100 ? -0.076 -18.465 -24.568 1.00 45.41 100 LYS A N 1
ATOM 811 C CA . LYS A 1 100 ? -0.984 -19.180 -25.464 1.00 45.41 100 LYS A CA 1
ATOM 812 C C . LYS A 1 100 ? -0.653 -20.657 -25.285 1.00 45.41 100 LYS A C 1
ATOM 814 O O . LYS A 1 100 ? 0.448 -21.071 -25.636 1.00 45.41 100 LYS A O 1
ATOM 819 N N . PHE A 1 101 ? -1.554 -21.406 -24.657 1.00 52.81 101 PHE A N 1
ATOM 820 C CA . PHE A 1 101 ? -1.508 -22.859 -24.699 1.00 52.81 101 PHE A CA 1
ATOM 821 C C . PHE A 1 101 ? -1.709 -23.247 -26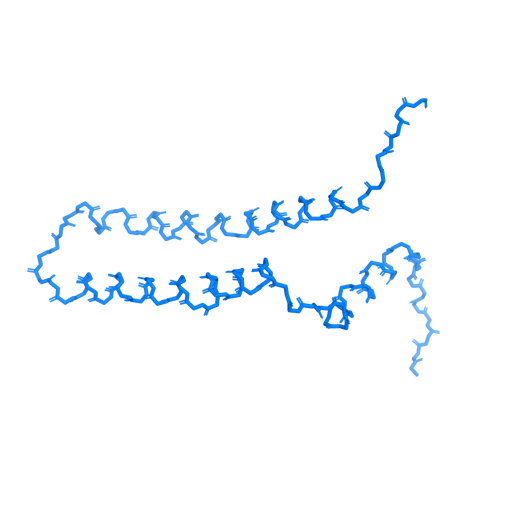.166 1.00 52.81 101 PHE A C 1
ATOM 823 O O . PHE A 1 101 ? -2.803 -23.100 -26.708 1.00 52.81 101 PHE A O 1
ATOM 830 N N . LEU A 1 102 ? -0.605 -23.608 -26.807 1.00 44.34 102 LEU A N 1
ATOM 831 C CA . LEU A 1 102 ? -0.519 -24.239 -28.115 1.00 44.34 102 LEU A CA 1
ATOM 832 C C . LEU A 1 102 ? 0.285 -25.516 -27.906 1.00 44.34 102 LEU A C 1
ATOM 834 O O . LEU A 1 102 ? 1.341 -25.416 -27.236 1.00 44.34 102 LEU A O 1
#

Organism: NCBI:txid110450

Solvent-accessible surface area (backbone atoms only — not comparable to full-atom values): 6326 Å² total; per-residue (Å²): 130,92,85,80,78,83,69,87,80,50,68,71,57,53,53,50,50,53,49,64,77,47,44,73,81,72,60,66,96,40,77,67,52,49,49,52,46,46,44,64,71,43,50,47,58,53,50,52,49,54,51,53,54,54,61,74,70,52,97,65,88,55,73,67,54,70,66,43,47,62,56,50,51,49,49,52,64,64,41,46,62,54,50,53,47,50,51,49,51,52,59,58,56,74,71,53,79,81,79,75,91,122

Radius of gyration: 21.81 Å; Cα contacts (8 Å, |Δi|>4): 9; chains: 1; bounding box: 57×34×58 Å

Foldseek 3Di:
DDPDPPDPDDPVVVVVVVCVVCVVVVDDDDPVVVVVCCCVVPVVVVVVVVVVVVQVPDPDPPVVCVVCVVVVCVCCVVCVVVVVVVVVVVVVVVPDDDPDPD

Sequence (102 aa):
MGGGMEVHKNKWIEEWNAGRENLEFNFRWTRRSLAVVGLFGLAVPILVYKGIVREFVIPSPNPLFIAVSPWLILVLTMNLPVLVWLQHMQDEDAGRPYRKFL

Secondary structure (DSSP, 8-state):
----------HHHHHHHHHHHTHHHH----HHHHHHHHIIIIIHHHHHHHHHHHHHHS----HHHHHHHHHHHHHHHHHHHHHHHHHHHHHHHHTSPP----

pLDDT: mean 75.26, std 13.72, range [44.34, 94.94]

Mean predicted aligned error: 16.12 Å

=== Feature glossary ===
The record interleaves many kinds of information about one protein. Here is each kind framed as the question it answers.

Q: Are the domains correctly placed relative to each other?
A: Predicted aligned error is AlphaFold's pairwise confidence. Unlike pLDDT (per-residue), PAE is per-residue-pair and captures whether two parts of the structure are correctly placed relative to each other. Units are ångströms of expected positional error.

Q: Which residues are in helices, strands, or loops?
A: Eight-state secondary structure (DSSP): H is the canonical α-helix, G the tighter 3₁₀-helix, I the wider π-helix; E/B are β-structure, T and S are turns and bends, and '-' is everything else. DSSP derives these from the pattern of main-chain N–H···O=C hydrogen bonds, not from the sequence.

Q: What if only a Cα trace is available?
A: P-SEA three-state annotation labels each residue as helix, strand, or coil based purely on the geometry of the Cα trace. It serves as a fallback when the full backbone (and thus DSSP) is unavailable.

Q: What are the backbone torsion angles?
A: φ (phi) and ψ (psi) are the two rotatable backbone dihedrals per residue: φ is the C(i-1)–N–Cα–C torsion, ψ is the N–Cα–C–N(i+1) torsion, both in degrees on (−180°, 180°]. α-helical residues cluster near (−60°, −45°); β-strand residues near (−120°, +130°). A Ramachandran plot is simply a scatter of (φ, ψ) for every residue.

Q: What known structures does this most resemble?
A: Structural nearest neighbors (via Foldseek easy-search vs the PDB). Reported per hit: target PDB id, E-value, and alignment TM-score. A TM-score above ~0.5 is the conventional threshold for 'same fold'.

Q: What family and function is it annotated with?
A: Database cross-references. InterPro integrates a dozen domain/family signature databases into unified entries with residue-range hits. GO terms attach function/process/location labels with evidence codes. CATH codes position the fold in a four-level structural taxonomy. Organism is the NCBI-taxonomy species name.

Q: Which residues are buried vs exposed?
A: Solvent accessibility: the surface area of each residue that a 1.4 Å water probe can touch, in Å². When only backbone atoms are present the absolute values are lower than full-atom SASA (side chains contribute most of the area) and are flagged as backbone-only.

Q: What do the diagnostic plots show?
A: Three diagnostic plots accompany the record. The Cα contact map visualizes the tertiary structure as a 2D adjacency matrix (8 Å cutoff, sequence-local contacts suppressed). The Ramachandran plot shows the distribution of backbone (φ, ψ) torsions, with points in the α and β basins reflecting secondary structure content. The PAE plot shows AlphaFold's inter-residue confidence as a color matrix.

Q: What is the amino-acid chain?
A: The amino-acid sequence is the protein's primary structure: the linear order of residues from the N-terminus to the C-terminus, written in one-letter code. Everything else here — the 3D coordinates, the secondary structure, the domain annotations — is ultimately a consequence of this string.

Q: What do the rendered images show?
A: The six renders are orthographic views along the three Cartesian axes in both directions. Representation (cartoon, sticks, or surface) and color scheme (sequence-rainbow or by-chain) vary across proteins so the training set covers all the common visualization conventions.

Q: Where is each backbone atom in 3D?
A: The mmCIF table is the protein's shape written out atom by atom. For each backbone N, Cα, C, and carbonyl O, it records an (x, y, z) coordinate triple in Å plus the residue type, chain letter, and residue number.

Q: How mobile is each atom in the crystal?
A: For experimental (PDB) structures, t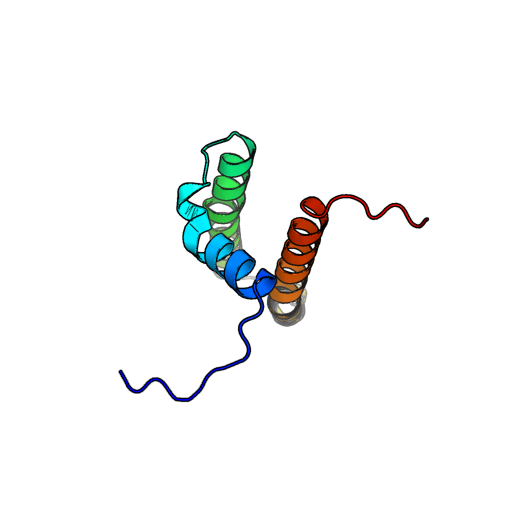he B-factor (temperature factor) quantifies the positional spread of each atom in the crystal — a combination of thermal vibration and static disorder — in units of Å². High B-factors mark flexible loops or poorly resolved regions; low B-factors mark the rigid, well-ordered core.

Q: How big and how compact is the whole molecule?
A: Three whole-structure scalars: the radius of gyration (RMS distance of Cα from centroid, in Å), the count of Cα–Cα contacts (pairs closer than 8 Å and separated by more than four residues in sequence — i.e. tertiary, not local, contacts), and the bounding-box dimensions. Together they distinguish compact globular folds from extended fibres or disordered chains.

Q: What does the local fold look like, residue by residue?
A: A 3Di character summarizes, for each residue, the relative orientation of the Cα frame of its nearest spatial neighbor. Because it encodes fold topology rather than chemistry, 3Di alignments detect remote structural similarity that sequence alignment misses.

Q: How confident is the AlphaFold model at each residue?
A: For AlphaFold models, the B-factor field carries pLDDT — the model's own estimate of local accuracy on a 0–100 scale. Regions with pLDDT<50 should be treated as essentially unmodeled; they often correspond to intrinsically disordered segments.